Protein AF-A0A1V5AWT6-F1 (afdb_monomer_lite)

pLDDT: mean 92.64, std 10.78, range [49.41, 98.5]

Structure (mmCIF, N/CA/C/O backbone):
data_AF-A0A1V5AWT6-F1
#
_entry.id   AF-A0A1V5AWT6-F1
#
loop_
_atom_site.group_PDB
_atom_site.id
_atom_site.type_symbol
_atom_site.label_atom_id
_atom_site.label_alt_id
_atom_site.label_comp_id
_atom_site.label_asym_id
_atom_site.label_entity_id
_atom_site.label_seq_id
_atom_site.pdbx_PDB_ins_code
_atom_site.Cartn_x
_atom_site.Cartn_y
_atom_site.Cartn_z
_atom_site.occupancy
_atom_site.B_iso_or_equiv
_atom_site.auth_seq_id
_atom_site.auth_comp_id
_atom_site.auth_asym_id
_atom_site.auth_atom_id
_atom_site.pdbx_PDB_model_num
ATOM 1 N N . MET A 1 1 ? -12.672 9.591 13.301 1.00 89.94 1 MET A N 1
ATOM 2 C CA . MET A 1 1 ? -12.622 8.238 12.717 1.00 89.94 1 MET A CA 1
ATOM 3 C C . MET A 1 1 ? -13.495 8.096 11.474 1.00 89.94 1 MET A C 1
ATOM 5 O O . MET A 1 1 ? -12.930 8.152 10.399 1.00 89.94 1 MET A O 1
ATOM 9 N N . ARG A 1 2 ? -14.838 8.052 11.556 1.00 95.25 2 ARG A N 1
ATOM 10 C CA . ARG A 1 2 ? -15.719 7.823 10.381 1.00 95.25 2 ARG A CA 1
ATOM 11 C C . ARG A 1 2 ? -15.388 8.648 9.122 1.00 95.25 2 ARG A C 1
ATOM 13 O O . ARG A 1 2 ? -15.184 8.067 8.071 1.00 95.25 2 ARG A O 1
ATOM 20 N N . LYS A 1 3 ? -15.254 9.976 9.237 1.00 98.00 3 LYS A N 1
ATOM 21 C CA . LYS A 1 3 ? -14.897 10.846 8.094 1.00 98.00 3 LYS A CA 1
ATOM 22 C C . LYS A 1 3 ? -13.519 10.541 7.485 1.00 98.00 3 LYS A C 1
ATOM 24 O O . LYS A 1 3 ? -13.326 10.745 6.297 1.00 98.00 3 LYS A O 1
ATOM 29 N N . ALA A 1 4 ? -12.565 10.084 8.298 1.00 96.50 4 ALA A N 1
ATOM 30 C CA . ALA A 1 4 ? -11.241 9.696 7.814 1.00 96.50 4 ALA A CA 1
ATOM 31 C C . ALA A 1 4 ? -11.312 8.372 7.037 1.00 96.50 4 ALA A C 1
ATOM 33 O O . ALA A 1 4 ? -10.717 8.263 5.974 1.00 96.50 4 ALA A O 1
ATOM 34 N N . LEU A 1 5 ? -12.114 7.412 7.513 1.00 97.44 5 LEU A N 1
ATOM 35 C CA . LEU A 1 5 ? -12.376 6.168 6.785 1.00 97.44 5 LEU A CA 1
ATOM 36 C C . LEU A 1 5 ? -13.145 6.427 5.476 1.00 97.44 5 LEU A C 1
ATOM 38 O O . LEU A 1 5 ? -12.816 5.861 4.442 1.00 97.44 5 LEU A O 1
ATOM 42 N N . GLU A 1 6 ? -14.127 7.331 5.480 1.00 97.88 6 GLU A N 1
ATOM 43 C CA . GLU A 1 6 ? -14.813 7.764 4.251 1.00 97.88 6 GLU A CA 1
ATOM 44 C C . GLU A 1 6 ? -13.832 8.380 3.238 1.00 97.88 6 GLU A C 1
ATOM 46 O O . GLU A 1 6 ? -13.922 8.081 2.050 1.00 97.88 6 GLU A O 1
ATOM 51 N N . TYR A 1 7 ? -12.866 9.179 3.706 1.00 97.19 7 TYR A N 1
ATOM 52 C CA . TYR A 1 7 ? -11.796 9.717 2.862 1.00 97.19 7 TYR A CA 1
ATOM 53 C C . TYR A 1 7 ? -10.872 8.617 2.321 1.00 97.19 7 TYR A C 1
ATOM 55 O O . TYR A 1 7 ? -10.613 8.569 1.125 1.00 97.19 7 TYR A O 1
ATOM 63 N N . PHE A 1 8 ? -10.437 7.660 3.146 1.00 97.38 8 PHE A N 1
ATOM 64 C CA . PHE A 1 8 ? -9.662 6.519 2.642 1.00 97.38 8 PHE A CA 1
ATOM 65 C C . PHE A 1 8 ? -10.436 5.749 1.567 1.00 97.38 8 PHE A C 1
ATOM 67 O O . PHE A 1 8 ? -9.867 5.380 0.544 1.00 97.38 8 PHE A O 1
ATOM 74 N N . ARG A 1 9 ? -11.752 5.558 1.738 1.00 97.31 9 ARG A N 1
ATOM 75 C CA . ARG A 1 9 ? -12.585 4.919 0.709 1.00 97.31 9 ARG A CA 1
ATOM 76 C C . ARG A 1 9 ? -12.638 5.737 -0.580 1.00 97.31 9 ARG A C 1
ATOM 78 O O . ARG A 1 9 ? -12.666 5.130 -1.649 1.00 97.31 9 ARG A O 1
ATOM 85 N N . SER A 1 10 ? -12.656 7.071 -0.514 1.00 97.00 10 SER A N 1
ATOM 86 C CA . SER A 1 10 ? -12.631 7.904 -1.724 1.00 97.00 10 SER A CA 1
ATOM 87 C C . SER A 1 10 ? -11.294 7.847 -2.455 1.00 97.00 10 SER A C 1
ATOM 89 O O . SER A 1 10 ? -11.300 7.891 -3.681 1.00 97.00 10 SER A O 1
ATOM 91 N N . GLU A 1 11 ? -10.189 7.684 -1.725 1.00 97.75 11 GLU A N 1
ATOM 92 C CA . GLU A 1 11 ? -8.835 7.595 -2.289 1.00 97.75 11 GLU A CA 1
ATOM 93 C C . GLU A 1 11 ? -8.426 6.181 -2.723 1.00 97.75 11 GLU A C 1
ATOM 95 O O . GLU A 1 11 ? -7.389 6.013 -3.355 1.00 97.75 11 GLU A O 1
ATOM 100 N N . GLN A 1 12 ? -9.202 5.146 -2.402 1.00 98.12 12 GLN A N 1
ATOM 101 C CA . GLN A 1 12 ? -8.878 3.781 -2.808 1.00 98.12 12 GLN A CA 1
ATOM 102 C C . GLN A 1 12 ? -9.072 3.578 -4.321 1.00 98.12 12 GLN A C 1
ATOM 104 O O . GLN A 1 12 ? -10.131 3.909 -4.855 1.00 98.12 12 GLN A O 1
ATOM 109 N N . ASN A 1 13 ? -8.099 2.969 -4.992 1.00 98.19 13 ASN A N 1
ATOM 110 C CA . ASN A 1 13 ? -8.134 2.636 -6.416 1.00 98.19 13 ASN A CA 1
ATOM 111 C C . ASN A 1 13 ? -8.679 1.218 -6.667 1.00 98.19 13 ASN A C 1
ATOM 113 O O . ASN A 1 13 ? -8.825 0.409 -5.752 1.00 98.19 13 ASN A O 1
ATOM 117 N N . ASP A 1 14 ? -8.988 0.906 -7.928 1.00 97.94 14 ASP A N 1
ATOM 118 C CA . ASP A 1 14 ? -9.578 -0.383 -8.326 1.00 97.94 14 ASP A CA 1
ATOM 119 C C . ASP A 1 14 ? -8.594 -1.568 -8.275 1.00 97.94 14 ASP A C 1
ATOM 121 O O . ASP A 1 14 ? -9.008 -2.712 -8.445 1.00 97.94 14 ASP A O 1
ATOM 125 N N . ASP A 1 15 ? -7.308 -1.323 -8.030 1.00 97.81 15 ASP A N 1
ATOM 126 C CA . ASP A 1 15 ? -6.313 -2.361 -7.740 1.00 97.81 15 ASP A CA 1
ATOM 127 C C . ASP A 1 15 ? -6.244 -2.729 -6.246 1.00 97.81 15 ASP A C 1
ATOM 129 O O . ASP A 1 15 ? -5.549 -3.674 -5.884 1.00 97.81 15 ASP A O 1
ATOM 133 N N . GLY A 1 16 ? -6.994 -2.024 -5.392 1.00 98.12 16 GLY A N 1
ATOM 134 C CA . GLY A 1 16 ? -7.024 -2.210 -3.943 1.00 98.12 16 GLY A CA 1
ATOM 135 C C . GLY A 1 16 ? -6.113 -1.261 -3.162 1.00 98.12 16 GLY A C 1
ATOM 136 O O . GLY A 1 16 ? -6.360 -1.073 -1.969 1.00 98.12 16 GLY A O 1
ATOM 137 N N . GLY A 1 17 ? -5.126 -0.636 -3.809 1.00 98.12 17 GLY A N 1
ATOM 138 C CA . GLY A 1 17 ? -4.223 0.332 -3.182 1.00 98.12 17 GLY A CA 1
ATOM 139 C C . GLY A 1 17 ? -4.838 1.726 -3.038 1.00 98.12 17 GLY A C 1
ATOM 140 O O . GLY A 1 17 ? -5.965 1.983 -3.472 1.00 98.12 17 GLY A O 1
ATOM 141 N N . PHE A 1 18 ? -4.100 2.650 -2.427 1.00 98.12 18 PHE A N 1
ATOM 142 C CA . PHE A 1 18 ? -4.553 4.021 -2.170 1.00 98.12 18 PHE A CA 1
ATOM 143 C C . PHE A 1 18 ? -3.843 5.059 -3.041 1.00 98.12 18 PHE A C 1
ATOM 145 O O . PHE A 1 18 ? -2.639 5.006 -3.297 1.00 98.12 18 PHE A O 1
ATOM 152 N N . SER A 1 19 ? -4.616 6.041 -3.497 1.00 91.06 19 SER A N 1
ATOM 153 C CA . SER A 1 19 ? -4.172 7.092 -4.400 1.00 91.06 19 SER A CA 1
ATOM 154 C C . SER A 1 19 ? -3.239 8.097 -3.720 1.00 91.06 19 SER A C 1
ATOM 156 O O . SER A 1 19 ? -3.518 8.631 -2.649 1.00 91.06 19 SER A O 1
ATOM 158 N N . SER A 1 20 ? -2.130 8.392 -4.399 1.00 85.31 20 SER A N 1
ATOM 159 C CA . SER A 1 20 ? -1.262 9.547 -4.138 1.00 85.31 20 SER A CA 1
ATOM 160 C C . SER A 1 20 ? -0.656 10.037 -5.458 1.00 85.31 20 SER A C 1
ATOM 162 O O . SER A 1 20 ? -0.976 11.117 -5.949 1.00 85.31 20 SER A O 1
ATOM 164 N N . LEU A 1 21 ? 0.121 9.173 -6.117 1.00 88.38 21 LEU A N 1
ATOM 165 C CA . LEU A 1 21 ? 0.597 9.328 -7.498 1.00 88.38 21 LEU A CA 1
ATOM 166 C C . LEU A 1 21 ? 0.276 8.045 -8.278 1.00 88.38 21 LEU A C 1
ATOM 168 O O . LEU A 1 21 ? 1.147 7.470 -8.933 1.00 88.38 21 LEU A O 1
ATOM 172 N N . GLY A 1 22 ? -0.962 7.565 -8.134 1.00 93.88 22 GLY A N 1
ATOM 173 C CA . GLY A 1 22 ? -1.330 6.156 -8.319 1.00 93.88 22 GLY A CA 1
ATOM 174 C C . GLY A 1 22 ? -1.060 5.326 -7.059 1.00 93.88 22 GLY A C 1
ATOM 175 O O . GLY A 1 22 ? -0.406 5.813 -6.129 1.00 93.88 22 GLY A O 1
ATOM 176 N N . SER A 1 23 ? -1.569 4.093 -7.032 1.00 97.69 23 SER A N 1
ATOM 177 C CA . SER A 1 23 ? -1.322 3.142 -5.944 1.00 97.69 23 SER A CA 1
ATOM 178 C C . SER A 1 23 ? 0.176 2.852 -5.809 1.00 97.69 23 SER A C 1
ATOM 180 O O . SER A 1 23 ? 0.899 2.773 -6.808 1.00 97.69 23 SER A O 1
ATOM 182 N N . ASN A 1 24 ? 0.670 2.799 -4.572 1.00 98.00 24 ASN A N 1
ATOM 183 C CA . ASN A 1 24 ? 2.089 2.630 -4.261 1.00 98.00 24 ASN A CA 1
ATOM 184 C C . ASN A 1 24 ? 2.283 2.163 -2.813 1.00 98.00 24 ASN A C 1
ATOM 186 O O . ASN A 1 24 ? 1.487 2.527 -1.944 1.00 98.00 24 ASN A O 1
ATOM 190 N N . SER A 1 25 ? 3.385 1.457 -2.550 1.00 97.69 25 SER A N 1
ATOM 191 C CA . SER A 1 25 ? 3.656 0.853 -1.237 1.00 97.69 25 SER A CA 1
ATOM 192 C C . SER A 1 25 ? 3.643 1.875 -0.104 1.00 97.69 25 SER A C 1
ATOM 194 O O . SER A 1 25 ? 2.980 1.668 0.900 1.00 97.69 25 SER A O 1
ATOM 196 N N . ALA A 1 26 ? 4.282 3.031 -0.301 1.00 96.06 26 ALA A N 1
ATOM 197 C CA . ALA A 1 26 ? 4.413 4.048 0.73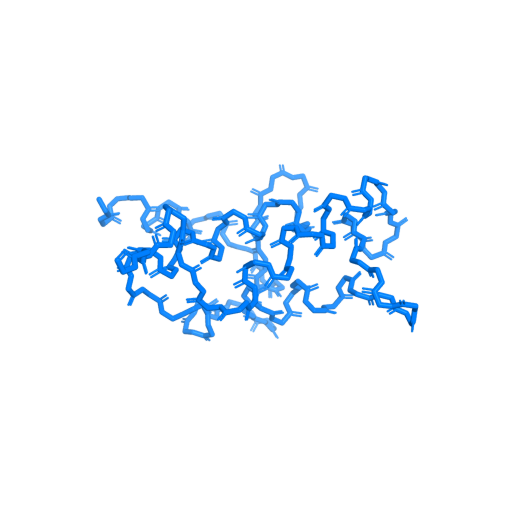7 1.00 96.06 26 ALA A CA 1
ATOM 198 C C . ALA A 1 26 ? 3.054 4.529 1.267 1.00 96.06 26 ALA A C 1
ATOM 200 O O . ALA A 1 26 ? 2.907 4.791 2.456 1.00 96.06 26 ALA A O 1
ATOM 201 N N . THR A 1 27 ? 2.059 4.675 0.387 1.00 96.81 27 THR A N 1
ATOM 202 C CA . THR A 1 27 ? 0.714 5.115 0.790 1.00 96.81 27 THR A CA 1
ATOM 203 C C . THR A 1 27 ? -0.083 3.961 1.391 1.00 96.81 27 THR A C 1
ATOM 205 O O . THR A 1 27 ? -0.783 4.161 2.385 1.00 96.81 27 THR A O 1
ATOM 208 N N . ASP A 1 28 ? 0.055 2.761 0.827 1.00 97.50 28 ASP A N 1
ATOM 209 C CA . ASP A 1 28 ? -0.620 1.568 1.332 1.00 97.50 28 ASP A CA 1
ATOM 210 C C . ASP A 1 28 ? -0.158 1.209 2.739 1.00 97.50 28 ASP A C 1
ATOM 212 O O . ASP A 1 28 ? -1.005 0.955 3.589 1.00 97.50 28 ASP A O 1
ATOM 216 N N . ASP A 1 29 ? 1.146 1.269 3.018 1.00 96.06 29 ASP A N 1
ATOM 217 C CA . ASP A 1 29 ? 1.720 0.975 4.333 1.00 96.06 29 ASP A CA 1
ATOM 218 C C . ASP A 1 29 ? 1.044 1.820 5.424 1.00 96.06 29 ASP A C 1
ATOM 220 O O . ASP A 1 29 ? 0.540 1.299 6.424 1.00 96.06 29 ASP A O 1
ATOM 224 N N . TRP A 1 30 ? 0.960 3.139 5.207 1.00 95.12 30 TRP A N 1
ATOM 225 C CA . TRP A 1 30 ? 0.293 4.056 6.135 1.00 95.12 30 TRP A CA 1
ATOM 226 C C . TRP A 1 30 ? -1.206 3.805 6.239 1.00 95.12 30 TRP A C 1
ATOM 228 O O . TRP A 1 30 ? -1.758 3.851 7.343 1.00 95.12 30 TRP A O 1
ATOM 238 N N . ALA A 1 31 ? -1.873 3.551 5.114 1.00 96.06 31 ALA A N 1
ATOM 239 C CA . ALA A 1 31 ? -3.302 3.289 5.106 1.00 96.06 31 ALA A CA 1
ATOM 240 C C . ALA A 1 31 ? -3.630 1.997 5.865 1.00 96.06 31 ALA A C 1
ATOM 242 O O . ALA A 1 31 ? -4.498 2.018 6.732 1.00 96.06 31 ALA A O 1
ATOM 243 N N . ILE A 1 32 ? -2.897 0.910 5.620 1.00 96.44 32 ILE A N 1
ATOM 244 C CA . ILE A 1 32 ? -3.053 -0.383 6.296 1.00 96.44 32 ILE A CA 1
ATOM 245 C C . ILE A 1 32 ? -2.858 -0.228 7.805 1.00 96.44 32 ILE A C 1
ATOM 247 O O . ILE A 1 32 ? -3.732 -0.630 8.573 1.00 96.44 32 ILE A O 1
ATOM 251 N N . MET A 1 33 ? -1.773 0.417 8.247 1.00 94.06 33 MET A N 1
ATOM 252 C CA . MET A 1 33 ? -1.539 0.651 9.679 1.00 94.06 33 MET A CA 1
ATOM 253 C C . MET A 1 33 ? -2.665 1.475 10.322 1.00 94.06 33 MET A C 1
ATOM 255 O O . MET A 1 33 ? -3.094 1.188 11.441 1.00 94.06 33 MET A O 1
ATOM 259 N N . ALA A 1 34 ? -3.182 2.488 9.620 1.00 93.88 34 ALA A N 1
ATOM 260 C CA . ALA A 1 34 ? -4.295 3.300 10.103 1.00 93.88 34 ALA A CA 1
ATOM 261 C C . ALA A 1 34 ? -5.634 2.537 10.123 1.00 93.88 34 ALA A C 1
ATOM 263 O O . ALA A 1 34 ? -6.440 2.770 11.025 1.00 93.88 34 ALA A O 1
ATOM 264 N N . LEU A 1 35 ? -5.869 1.618 9.179 1.00 94.69 35 LEU A N 1
ATOM 265 C CA . LEU A 1 35 ? -7.021 0.711 9.194 1.00 94.69 35 LEU A CA 1
ATOM 266 C C . LEU A 1 35 ? -6.955 -0.237 10.394 1.00 94.69 35 LEU A C 1
ATOM 268 O O . LEU A 1 35 ? -7.906 -0.271 11.177 1.00 94.69 35 LEU A O 1
ATOM 272 N N . ASN A 1 36 ? -5.811 -0.895 10.608 1.00 92.94 36 ASN A N 1
ATOM 273 C CA . ASN A 1 36 ? -5.583 -1.756 11.773 1.00 92.94 36 ASN A CA 1
ATOM 274 C C . ASN A 1 36 ? -5.842 -0.987 13.079 1.00 92.94 36 ASN A C 1
ATOM 276 O O . ASN A 1 36 ? -6.618 -1.430 13.925 1.00 92.94 36 ASN A O 1
ATOM 280 N N . GLY A 1 37 ? -5.276 0.219 13.216 1.00 90.31 37 GLY A N 1
ATOM 281 C CA . GLY A 1 37 ? -5.493 1.085 14.382 1.00 90.31 37 GLY A CA 1
ATOM 282 C C . GLY A 1 37 ? -6.935 1.583 14.553 1.00 90.31 37 GLY A C 1
ATOM 283 O O . GLY A 1 37 ? -7.336 1.951 15.657 1.00 90.31 37 GLY A O 1
ATOM 284 N N . ALA A 1 38 ? -7.741 1.582 13.488 1.00 92.50 38 ALA A N 1
ATOM 285 C CA . ALA A 1 38 ? -9.171 1.877 13.543 1.00 92.50 38 ALA A CA 1
ATOM 286 C C . ALA A 1 38 ? -10.040 0.637 13.837 1.00 92.50 38 ALA A C 1
ATOM 288 O O . ALA A 1 38 ? -11.259 0.779 13.959 1.00 92.50 38 ALA A O 1
ATOM 289 N N . GLY A 1 39 ? -9.438 -0.553 13.960 1.00 92.00 39 GLY A N 1
ATOM 290 C CA . GLY A 1 39 ? -10.146 -1.830 14.094 1.00 92.00 39 GLY A CA 1
ATOM 291 C C . GLY A 1 39 ? -10.796 -2.312 12.793 1.00 92.00 39 GLY A C 1
ATOM 292 O O . GLY A 1 39 ? -11.683 -3.163 12.827 1.00 92.00 39 GLY A O 1
ATOM 293 N N . GLU A 1 40 ? -10.390 -1.751 11.655 1.00 94.56 40 GLU A N 1
ATOM 294 C CA . GLU A 1 40 ? -10.827 -2.161 10.324 1.00 94.56 40 GLU A CA 1
ATOM 295 C C . GLU A 1 40 ? -9.889 -3.249 9.794 1.00 94.56 40 GLU A C 1
ATOM 297 O O . GLU A 1 40 ? -8.674 -3.085 9.834 1.00 94.56 40 GLU A O 1
ATOM 302 N N . ALA A 1 41 ? -10.440 -4.339 9.257 1.00 94.44 41 ALA A N 1
ATOM 303 C CA . ALA A 1 41 ? -9.644 -5.369 8.590 1.00 94.44 41 ALA A CA 1
ATOM 304 C C . ALA A 1 41 ? -9.290 -4.913 7.160 1.00 94.44 41 ALA A C 1
ATOM 306 O O . ALA A 1 41 ? -10.220 -4.741 6.357 1.00 94.44 41 ALA A O 1
ATOM 307 N N . PRO A 1 42 ? -8.004 -4.731 6.801 1.00 96.31 42 PRO A N 1
ATOM 308 C CA . PRO A 1 42 ? -7.610 -4.287 5.465 1.00 96.31 42 PRO A CA 1
ATOM 309 C C . PRO A 1 42 ? -8.153 -5.176 4.335 1.00 96.31 42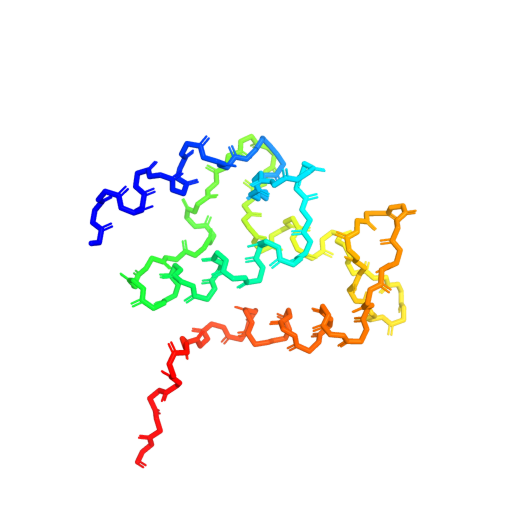 PRO A C 1
ATOM 311 O O . PRO A 1 42 ? -8.586 -4.667 3.310 1.00 96.31 42 PRO A O 1
ATOM 314 N N . GLU A 1 43 ? -8.268 -6.489 4.523 1.00 95.75 43 GLU A N 1
ATOM 315 C CA . GLU A 1 43 ? -8.840 -7.428 3.541 1.00 95.75 43 GLU A CA 1
ATOM 316 C C . GLU A 1 43 ? -10.327 -7.160 3.244 1.00 95.75 43 GLU A C 1
ATOM 318 O O . GLU A 1 43 ? -10.845 -7.515 2.180 1.00 95.75 43 GLU A O 1
ATOM 323 N N . GLY A 1 44 ? -11.034 -6.527 4.187 1.00 97.06 44 GLY A N 1
ATOM 324 C CA . GLY A 1 44 ? -12.407 -6.043 4.020 1.00 97.06 44 GLY A CA 1
ATOM 325 C C . GLY A 1 44 ? -12.491 -4.747 3.209 1.00 97.06 44 GLY A C 1
ATOM 326 O O . GLY A 1 44 ? -13.567 -4.340 2.754 1.00 97.06 44 GLY A O 1
ATOM 327 N N . TRP A 1 45 ? -11.357 -4.095 2.967 1.00 97.56 45 TRP A N 1
ATOM 328 C CA . TRP A 1 45 ? -11.243 -2.931 2.104 1.00 97.56 45 TRP A CA 1
ATOM 329 C C . TRP A 1 45 ? -11.044 -3.351 0.655 1.00 97.56 45 TRP A C 1
ATOM 331 O O . TRP A 1 45 ? -10.136 -2.901 -0.013 1.00 97.56 45 TRP A O 1
ATOM 341 N N . ARG A 1 46 ? -11.918 -4.202 0.118 1.00 98.25 46 ARG A N 1
ATOM 342 C CA . ARG A 1 46 ? -11.864 -4.550 -1.306 1.00 98.25 46 ARG A CA 1
ATOM 343 C C . ARG A 1 46 ? -12.367 -3.423 -2.200 1.00 98.25 46 ARG A C 1
ATOM 345 O O . ARG A 1 46 ? -13.414 -2.830 -1.921 1.00 98.25 46 ARG A O 1
ATOM 352 N N . ARG A 1 47 ? -11.676 -3.216 -3.319 1.00 98.00 47 ARG A N 1
ATOM 353 C CA . ARG A 1 47 ? -12.121 -2.398 -4.449 1.00 98.00 47 ARG A CA 1
ATOM 354 C C . ARG A 1 47 ? -11.556 -2.965 -5.750 1.00 98.00 47 ARG A C 1
ATOM 356 O O . ARG A 1 47 ? -10.371 -3.257 -5.840 1.00 98.00 47 ARG A O 1
ATOM 363 N N . GLY A 1 48 ? -12.429 -3.146 -6.740 1.00 97.50 48 GLY A N 1
ATOM 364 C CA . GLY A 1 48 ? -12.063 -3.726 -8.032 1.00 97.50 48 GLY A CA 1
ATOM 365 C C . GLY A 1 48 ? -11.423 -5.112 -7.900 1.00 97.50 48 GLY A C 1
ATOM 366 O O . GLY A 1 48 ? -12.064 -6.046 -7.412 1.00 97.50 48 GLY A O 1
ATOM 367 N N . SER A 1 49 ? -10.184 -5.257 -8.369 1.00 96.75 49 SER A N 1
ATOM 368 C CA . SER A 1 49 ? -9.455 -6.529 -8.406 1.00 96.75 49 SER A CA 1
ATOM 369 C C . SER A 1 49 ? -8.717 -6.879 -7.115 1.00 96.75 49 SER A C 1
ATOM 371 O O . SER A 1 49 ? -8.194 -7.990 -7.027 1.00 96.75 49 SER A O 1
ATOM 373 N N . GLY A 1 50 ? -8.667 -5.982 -6.127 1.00 97.88 50 GLY A N 1
ATOM 374 C CA . GLY A 1 50 ? -7.834 -6.177 -4.944 1.00 97.88 50 GLY A CA 1
ATOM 375 C C . GLY A 1 50 ? -8.362 -5.545 -3.661 1.00 97.88 50 GLY A C 1
ATOM 376 O O . GLY A 1 50 ? -9.486 -5.052 -3.563 1.00 97.88 50 GLY A O 1
ATOM 377 N N . ASP A 1 51 ? -7.506 -5.622 -2.660 1.00 98.38 51 ASP A N 1
ATOM 378 C CA . ASP A 1 51 ? -7.544 -4.989 -1.344 1.00 98.38 51 ASP A CA 1
ATOM 379 C C . ASP A 1 51 ? -6.127 -4.458 -1.011 1.00 98.38 51 ASP A C 1
ATOM 381 O O . ASP A 1 51 ? -5.177 -4.787 -1.735 1.00 98.38 51 ASP A O 1
ATOM 385 N N . PRO A 1 52 ? -5.950 -3.649 0.050 1.00 98.12 52 PRO A N 1
ATOM 386 C CA . PRO A 1 52 ? -4.673 -3.019 0.368 1.00 98.12 52 PRO A CA 1
ATOM 387 C C . PRO A 1 52 ? -3.520 -4.012 0.535 1.00 98.12 52 PRO A C 1
ATOM 389 O O . PRO A 1 52 ? -2.429 -3.765 0.028 1.00 98.12 52 PRO A O 1
ATOM 392 N N . LEU A 1 53 ? -3.757 -5.159 1.187 1.00 97.25 53 LEU A N 1
ATOM 393 C CA . LEU A 1 53 ? -2.713 -6.169 1.389 1.00 97.25 53 LEU A CA 1
ATOM 394 C C . LEU A 1 53 ? -2.326 -6.831 0.068 1.00 97.25 53 LEU A C 1
ATOM 396 O O . LEU A 1 53 ? -1.142 -7.017 -0.200 1.00 97.25 53 LEU A O 1
ATOM 400 N N . SER A 1 54 ? -3.303 -7.160 -0.780 1.00 98.00 54 SER A N 1
ATOM 401 C CA . SER A 1 54 ? -3.023 -7.754 -2.090 1.00 98.00 54 SER A CA 1
ATOM 402 C C . SER A 1 54 ? -2.278 -6.797 -3.028 1.00 98.00 54 SER A C 1
ATOM 404 O O . SER A 1 54 ? -1.387 -7.244 -3.753 1.00 98.00 54 SER A O 1
ATOM 406 N N . HIS A 1 55 ? -2.586 -5.492 -2.990 1.00 98.19 55 HIS A N 1
ATOM 407 C CA . HIS A 1 55 ? -1.854 -4.505 -3.779 1.00 98.19 55 HIS A CA 1
ATOM 408 C C . HIS A 1 55 ? -0.421 -4.353 -3.258 1.00 98.19 55 HIS A C 1
ATOM 410 O O . HIS A 1 55 ? 0.513 -4.502 -4.045 1.00 98.19 55 HIS A O 1
ATOM 416 N N . LEU A 1 56 ? -0.218 -4.179 -1.946 1.00 98.06 56 LEU A N 1
ATOM 417 C CA . LEU A 1 56 ? 1.123 -4.092 -1.356 1.00 98.06 56 LEU A CA 1
ATOM 418 C C . LEU A 1 56 ? 1.967 -5.343 -1.657 1.00 98.06 56 LEU A C 1
ATOM 420 O O . LEU A 1 56 ? 3.115 -5.231 -2.087 1.00 98.06 56 LEU A O 1
ATOM 424 N N . ALA A 1 57 ? 1.383 -6.538 -1.523 1.00 97.56 57 ALA A N 1
ATOM 425 C CA . ALA A 1 57 ? 2.049 -7.798 -1.851 1.00 97.56 57 ALA A CA 1
ATOM 426 C C . ALA A 1 57 ? 2.437 -7.897 -3.337 1.00 97.56 57 ALA A C 1
ATOM 428 O O . ALA A 1 57 ? 3.465 -8.487 -3.663 1.00 97.56 57 ALA A O 1
ATOM 429 N N . SER A 1 58 ? 1.666 -7.288 -4.246 1.00 97.94 58 SER A N 1
ATOM 430 C CA . SER A 1 58 ? 1.997 -7.258 -5.679 1.00 97.94 58 SER A CA 1
ATOM 431 C C . SER A 1 58 ? 3.258 -6.445 -6.001 1.00 97.94 58 SER A C 1
ATOM 433 O O . SER A 1 58 ? 3.858 -6.620 -7.064 1.00 97.94 58 SER A O 1
ATOM 435 N N . LEU A 1 59 ? 3.675 -5.572 -5.078 1.00 98.31 59 LEU A N 1
ATOM 436 C CA . LEU A 1 59 ? 4.880 -4.753 -5.196 1.00 98.31 59 LEU A CA 1
ATOM 437 C C . LEU A 1 59 ? 6.132 -5.454 -4.649 1.00 98.31 59 LEU A C 1
ATOM 439 O O . LEU A 1 59 ? 7.242 -4.952 -4.849 1.00 98.31 59 LEU A O 1
ATOM 443 N N . GLN A 1 60 ? 5.979 -6.609 -3.992 1.00 98.19 60 GLN A N 1
ATOM 444 C CA . GLN A 1 60 ? 7.101 -7.422 -3.536 1.00 98.19 60 GLN A CA 1
ATOM 445 C C . GLN A 1 60 ? 7.817 -8.085 -4.720 1.00 98.19 60 GLN A C 1
ATOM 447 O O . GLN A 1 60 ? 7.198 -8.597 -5.657 1.00 98.19 60 GLN A O 1
ATOM 452 N 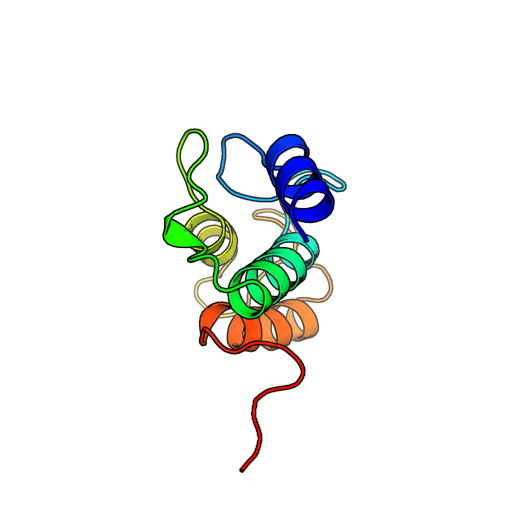N . LYS A 1 61 ? 9.149 -8.071 -4.690 1.00 98.25 61 LYS A N 1
ATOM 453 C CA . LYS A 1 61 ? 10.010 -8.699 -5.696 1.00 98.25 61 LYS A CA 1
ATOM 454 C C . LYS A 1 61 ? 10.478 -10.078 -5.239 1.00 98.25 61 LYS A C 1
ATOM 456 O O . LYS A 1 61 ? 10.288 -10.474 -4.094 1.00 98.25 61 LYS A O 1
ATOM 461 N N . GLU A 1 62 ? 11.128 -10.808 -6.144 1.00 97.38 62 GLU A N 1
ATOM 462 C CA . GLU A 1 62 ? 11.644 -12.158 -5.874 1.00 97.38 62 GLU A CA 1
ATOM 463 C C . GLU A 1 62 ? 12.663 -12.204 -4.722 1.00 97.38 62 GLU A C 1
ATOM 465 O O . GLU A 1 62 ? 12.761 -13.217 -4.035 1.00 97.38 62 GLU A O 1
ATOM 470 N N . ASP A 1 63 ? 13.396 -11.111 -4.485 1.00 97.00 63 ASP A N 1
ATOM 471 C CA . ASP A 1 63 ? 14.342 -10.984 -3.369 1.00 97.00 63 ASP A CA 1
ATOM 472 C C . ASP A 1 63 ? 13.681 -10.586 -2.034 1.00 97.00 63 ASP A C 1
ATOM 474 O O . ASP A 1 63 ? 14.365 -10.440 -1.021 1.00 97.00 63 ASP A O 1
ATOM 478 N N . GLY A 1 64 ? 12.354 -10.428 -2.021 1.00 97.12 64 GLY A N 1
ATOM 479 C CA . GLY A 1 64 ? 11.557 -10.041 -0.860 1.00 97.12 64 GLY A CA 1
ATOM 480 C C . GLY A 1 64 ? 11.451 -8.533 -0.628 1.00 97.12 64 GLY A C 1
ATOM 481 O O . GLY A 1 64 ? 10.641 -8.123 0.208 1.00 97.12 64 GLY A O 1
ATOM 482 N N . SER A 1 65 ? 12.205 -7.703 -1.360 1.00 98.12 65 SER A N 1
ATOM 483 C CA . SER A 1 65 ? 12.073 -6.246 -1.275 1.00 98.12 65 SER A CA 1
ATOM 484 C C . SER A 1 65 ? 10.702 -5.794 -1.775 1.00 98.12 65 SER A C 1
ATOM 486 O O . SER A 1 65 ? 10.166 -6.336 -2.742 1.00 98.12 65 SER A O 1
ATOM 488 N N . ILE A 1 66 ? 10.121 -4.794 -1.119 1.00 98.50 66 ILE A N 1
ATOM 489 C CA . ILE A 1 66 ? 8.900 -4.126 -1.571 1.00 98.50 66 ILE A CA 1
ATOM 490 C C . ILE A 1 66 ? 9.310 -2.850 -2.298 1.00 98.50 66 ILE A C 1
ATOM 492 O O . ILE A 1 66 ? 9.972 -1.976 -1.734 1.00 98.50 66 ILE A O 1
ATOM 496 N N . TRP A 1 67 ? 8.943 -2.752 -3.571 1.00 98.38 67 TRP A N 1
ATOM 497 C CA . TRP A 1 67 ? 9.211 -1.571 -4.390 1.00 98.38 67 TRP A CA 1
ATOM 498 C C . TRP A 1 67 ? 8.126 -0.512 -4.214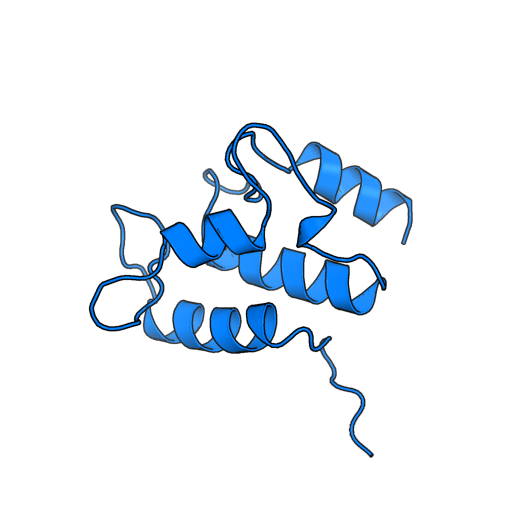 1.00 98.38 67 TRP A C 1
ATOM 500 O O . TRP A 1 67 ? 6.997 -0.823 -3.846 1.00 98.38 67 TRP A O 1
ATOM 510 N N . TRP A 1 68 ? 8.450 0.749 -4.519 1.00 97.94 68 TRP A N 1
ATOM 511 C CA . TRP A 1 68 ? 7.468 1.838 -4.498 1.00 97.94 68 TRP A CA 1
ATOM 512 C C . TRP A 1 68 ? 6.293 1.566 -5.445 1.00 97.94 68 TRP A C 1
ATOM 514 O O . TRP A 1 68 ? 5.130 1.732 -5.076 1.00 97.94 68 TRP A O 1
ATOM 524 N N . LYS A 1 69 ? 6.608 1.131 -6.668 1.00 97.25 69 LYS A N 1
ATOM 525 C CA . LYS A 1 69 ? 5.662 0.694 -7.702 1.00 97.25 69 LYS A CA 1
ATOM 526 C C . LYS A 1 69 ? 6.218 -0.526 -8.424 1.00 97.25 69 LYS A C 1
ATOM 528 O O . LYS A 1 69 ? 7.416 -0.797 -8.359 1.00 97.25 69 LYS A O 1
ATOM 533 N N . ALA A 1 70 ? 5.369 -1.220 -9.180 1.00 95.56 70 ALA A N 1
ATOM 534 C CA . ALA A 1 70 ? 5.757 -2.421 -9.921 1.00 95.56 70 ALA A CA 1
ATOM 535 C C . ALA A 1 70 ? 6.983 -2.211 -10.838 1.00 95.56 70 ALA A C 1
ATOM 537 O O . ALA A 1 70 ? 7.783 -3.133 -11.021 1.00 95.56 70 ALA A O 1
ATOM 538 N N . ASP A 1 71 ? 7.132 -0.998 -11.375 1.00 95.94 71 ASP A N 1
ATOM 539 C CA . ASP A 1 71 ? 8.175 -0.563 -12.304 1.00 95.94 71 ASP A CA 1
ATOM 540 C C . ASP A 1 71 ? 9.178 0.442 -11.703 1.00 95.94 71 ASP A C 1
ATOM 542 O O . ASP A 1 71 ? 10.047 0.939 -12.418 1.00 95.94 71 ASP A O 1
ATOM 546 N N . SER A 1 72 ? 9.094 0.742 -10.402 1.00 97.25 72 SER A N 1
ATOM 547 C CA . SER A 1 72 ? 9.963 1.724 -9.747 1.00 97.25 72 SER A CA 1
ATOM 548 C C . SER A 1 72 ? 10.322 1.301 -8.328 1.00 97.25 72 SER A C 1
ATOM 550 O O . SER A 1 72 ? 9.474 1.308 -7.439 1.00 97.25 72 SER A O 1
ATOM 552 N N . GLU A 1 73 ? 11.607 1.045 -8.095 1.00 97.31 73 GLU A N 1
ATOM 553 C CA . GLU A 1 73 ? 12.131 0.612 -6.797 1.00 97.31 73 GLU A CA 1
ATOM 554 C C . GLU A 1 73 ? 11.902 1.644 -5.679 1.00 97.31 73 GLU A C 1
ATOM 556 O O . GLU A 1 73 ? 11.320 1.325 -4.642 1.00 97.31 73 GLU A O 1
ATOM 561 N N . GLY A 1 74 ? 12.290 2.904 -5.902 1.00 94.69 74 GLY A N 1
ATOM 562 C CA . GLY A 1 74 ? 12.229 3.948 -4.872 1.00 94.69 74 GLY A CA 1
ATOM 563 C C . GLY A 1 74 ? 13.125 3.642 -3.659 1.00 94.69 74 GLY A C 1
ATOM 564 O O . GLY A 1 74 ? 14.152 2.984 -3.791 1.00 94.69 74 GLY A O 1
ATOM 565 N N . SER A 1 75 ? 12.743 4.123 -2.471 1.00 95.81 75 SER A N 1
ATOM 566 C CA . SER A 1 75 ? 13.403 3.804 -1.192 1.00 95.81 75 SER A CA 1
ATOM 567 C C . SER A 1 75 ? 13.018 2.402 -0.690 1.00 95.81 75 SER A C 1
ATOM 569 O O . SER A 1 75 ? 12.449 2.264 0.390 1.00 95.81 75 SER A O 1
ATOM 571 N N . SER A 1 76 ? 13.303 1.354 -1.469 1.00 95.00 76 SER A N 1
ATOM 572 C CA . SER A 1 76 ? 12.835 -0.025 -1.226 1.00 95.00 76 SER A CA 1
ATOM 573 C C . SER A 1 76 ? 13.136 -0.556 0.177 1.00 95.00 76 SER A C 1
ATOM 575 O O . SER A 1 76 ? 12.314 -1.265 0.751 1.00 95.00 76 SER A O 1
ATOM 577 N N . PHE A 1 77 ? 14.263 -0.174 0.785 1.00 97.50 77 PHE A N 1
ATOM 578 C CA . PHE A 1 77 ? 14.568 -0.529 2.175 1.00 97.50 77 PHE A CA 1
ATOM 579 C C . PHE A 1 77 ? 13.511 -0.002 3.163 1.00 97.50 77 PHE A C 1
ATOM 581 O O . PHE A 1 77 ? 13.067 -0.735 4.044 1.00 97.50 77 PHE A O 1
ATO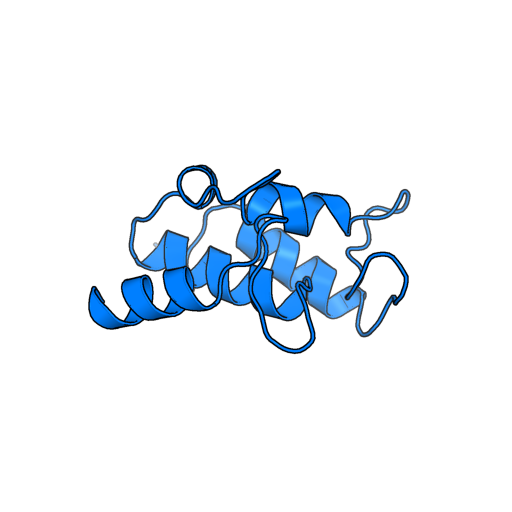M 588 N N . GLU A 1 78 ? 13.085 1.253 3.000 1.00 96.31 78 GLU A N 1
ATOM 589 C CA . GLU A 1 78 ? 12.064 1.889 3.839 1.00 96.31 78 GLU A CA 1
ATOM 590 C C . GLU A 1 78 ? 10.687 1.261 3.608 1.00 96.31 78 GLU A C 1
ATOM 592 O O . GLU A 1 78 ? 10.031 0.874 4.571 1.00 96.31 78 GLU A O 1
ATOM 597 N N . TRP A 1 79 ? 10.288 1.069 2.347 1.00 95.88 79 TRP A N 1
ATOM 598 C CA . TRP A 1 79 ? 9.010 0.432 1.994 1.00 95.88 79 TRP A CA 1
ATOM 599 C C . TRP A 1 79 ? 8.936 -1.024 2.437 1.00 95.88 79 TRP A C 1
ATOM 601 O O . TRP A 1 79 ? 7.888 -1.498 2.852 1.00 95.88 79 TRP A O 1
ATOM 611 N N . THR A 1 80 ? 10.057 -1.742 2.411 1.00 97.44 80 THR A N 1
ATOM 612 C CA . THR A 1 80 ? 10.110 -3.106 2.946 1.00 97.44 80 THR A CA 1
ATOM 613 C C . THR A 1 80 ? 9.936 -3.092 4.462 1.00 97.44 80 THR A C 1
ATOM 615 O O . THR A 1 80 ? 9.162 -3.881 4.997 1.00 97.44 80 THR A O 1
ATOM 618 N N . ALA A 1 81 ? 10.624 -2.186 5.165 1.00 95.81 81 ALA A N 1
ATOM 619 C CA . ALA A 1 81 ? 10.510 -2.075 6.616 1.00 95.81 81 ALA A CA 1
ATOM 620 C C . ALA A 1 81 ? 9.084 -1.697 7.051 1.00 95.81 81 ALA A C 1
ATOM 622 O O . ALA A 1 81 ? 8.529 -2.341 7.941 1.00 95.81 81 ALA A O 1
ATOM 623 N N . LEU A 1 82 ? 8.480 -0.697 6.406 1.00 93.94 82 LEU A N 1
ATOM 624 C CA . LEU A 1 82 ? 7.111 -0.264 6.689 1.00 93.94 82 LEU A CA 1
ATOM 625 C C . LEU A 1 82 ? 6.082 -1.313 6.269 1.00 93.94 82 LEU A C 1
ATOM 627 O O . LEU A 1 82 ? 5.180 -1.604 7.050 1.00 93.94 82 LEU A O 1
ATOM 631 N N . GLY A 1 83 ? 6.259 -1.951 5.114 1.00 94.38 83 GLY A N 1
ATOM 632 C CA . GLY A 1 83 ? 5.377 -3.018 4.655 1.00 94.38 83 GLY A CA 1
ATOM 633 C C . GLY A 1 83 ? 5.357 -4.223 5.593 1.00 94.38 83 GLY A C 1
ATOM 634 O O . GLY A 1 83 ? 4.292 -4.783 5.834 1.00 94.38 83 GLY A O 1
ATOM 635 N N . ILE A 1 84 ? 6.487 -4.596 6.208 1.00 93.44 84 ILE A N 1
ATOM 636 C CA . ILE A 1 84 ? 6.509 -5.647 7.245 1.00 93.44 84 ILE A CA 1
ATOM 637 C C . ILE A 1 84 ? 5.643 -5.251 8.449 1.00 93.44 84 ILE A C 1
ATOM 639 O O . ILE A 1 84 ? 4.899 -6.089 8.956 1.00 93.44 84 ILE A O 1
ATOM 643 N N . VAL A 1 85 ? 5.709 -3.992 8.893 1.00 91.19 85 VAL A N 1
ATOM 644 C CA . VAL A 1 85 ? 4.880 -3.490 10.004 1.00 91.19 85 VAL A CA 1
ATOM 645 C C . VAL A 1 85 ? 3.405 -3.419 9.605 1.00 91.19 85 VAL A C 1
ATOM 647 O O . VAL A 1 85 ? 2.537 -3.823 10.369 1.00 91.19 85 VAL A O 1
ATOM 650 N N . ALA A 1 86 ? 3.101 -2.953 8.396 1.00 91.00 86 ALA A N 1
ATOM 651 C CA . ALA A 1 86 ? 1.736 -2.889 7.889 1.00 91.00 86 ALA A CA 1
ATOM 652 C C . ALA A 1 86 ? 1.101 -4.289 7.787 1.00 91.00 86 ALA A C 1
ATOM 654 O O . ALA A 1 86 ? -0.032 -4.503 8.224 1.00 91.00 86 ALA A O 1
ATOM 655 N N . MET A 1 87 ? 1.844 -5.263 7.257 1.00 86.62 87 MET A N 1
ATOM 656 C CA . MET A 1 87 ? 1.369 -6.635 7.054 1.00 86.62 87 MET A CA 1
ATOM 657 C C . MET A 1 87 ? 1.325 -7.478 8.333 1.00 86.62 87 MET A C 1
ATOM 659 O O . MET A 1 87 ? 0.645 -8.503 8.341 1.00 86.62 87 MET A O 1
ATOM 663 N N . SER A 1 88 ? 2.013 -7.091 9.413 1.00 86.06 88 SER A N 1
ATOM 664 C CA . SER A 1 88 ? 1.967 -7.843 10.678 1.00 86.06 88 SER A CA 1
ATOM 665 C C . SER A 1 88 ? 0.614 -7.740 11.392 1.00 86.06 88 SER A C 1
ATOM 667 O O . SER A 1 88 ? 0.371 -8.484 12.341 1.00 86.06 88 SER A O 1
ATOM 669 N N . GLY A 1 89 ? -0.272 -6.845 10.936 1.00 73.25 89 GLY A N 1
ATOM 670 C CA . GLY A 1 89 ? -1.573 -6.596 11.557 1.00 73.25 89 GLY A CA 1
ATOM 671 C C . GLY A 1 89 ? -1.494 -5.710 12.80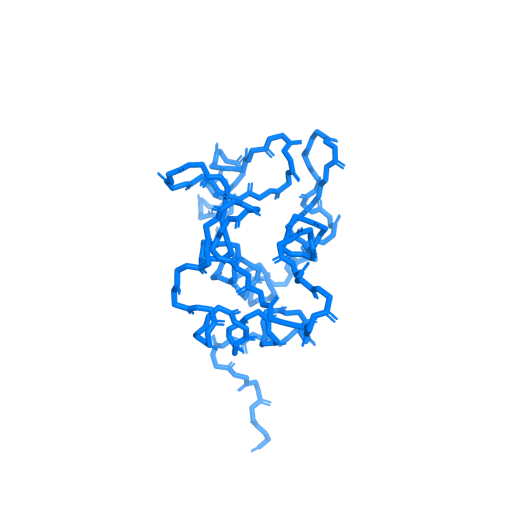2 1.00 73.25 89 GLY A C 1
ATOM 672 O O . GLY A 1 89 ? -2.504 -5.525 13.480 1.00 73.25 89 GLY A O 1
ATOM 673 N N . GLU A 1 90 ? -0.320 -5.156 13.116 1.00 69.00 90 GLU A N 1
ATOM 674 C CA . GLU A 1 90 ? -0.143 -4.268 14.263 1.00 69.00 90 GLU A CA 1
ATOM 675 C C . GLU A 1 90 ? -0.489 -2.808 13.918 1.00 69.00 90 GLU A C 1
ATOM 677 O O . GLU A 1 90 ? -0.409 -2.365 12.769 1.00 69.00 90 GLU A O 1
ATOM 682 N N . ALA A 1 91 ? -0.917 -2.052 14.931 1.00 65.69 91 ALA A N 1
ATOM 683 C CA . ALA A 1 91 ? -1.138 -0.609 14.848 1.00 65.69 91 ALA A CA 1
ATOM 684 C C . ALA A 1 91 ? 0.106 0.151 15.343 1.00 65.69 91 ALA A C 1
ATOM 686 O O . ALA A 1 91 ? 0.881 -0.384 16.131 1.00 65.69 91 ALA A O 1
ATOM 687 N N . ILE A 1 92 ? 0.287 1.413 14.931 1.00 62.62 92 ILE A N 1
ATOM 688 C CA . ILE A 1 92 ? 1.282 2.316 15.539 1.00 62.62 92 ILE A CA 1
ATOM 689 C C . ILE A 1 92 ? 0.573 3.366 16.428 1.00 62.62 92 ILE A C 1
ATOM 691 O O . ILE A 1 92 ? -0.331 4.045 15.935 1.00 62.62 92 ILE A O 1
ATOM 695 N N . PRO A 1 93 ? 1.017 3.583 17.688 1.00 57.66 93 PRO A N 1
ATOM 696 C CA . PRO A 1 93 ? 2.015 2.779 18.390 1.00 57.66 93 PRO A CA 1
ATOM 697 C C . PRO A 1 93 ? 1.455 1.382 18.706 1.00 57.66 93 PRO A C 1
ATOM 699 O O . PRO A 1 93 ? 0.256 1.268 18.966 1.00 57.66 93 PRO A O 1
ATOM 702 N N . PRO A 1 94 ? 2.304 0.340 18.683 1.00 56.25 94 PRO A N 1
ATOM 703 C CA . PRO A 1 94 ? 1.884 -0.988 19.102 1.00 56.25 94 PRO A CA 1
ATOM 704 C C . PRO A 1 94 ? 1.469 -0.934 20.571 1.00 56.25 94 PRO A C 1
ATOM 706 O O . PRO A 1 94 ? 2.060 -0.185 21.358 1.00 56.25 94 PRO A O 1
ATOM 709 N N . ASP A 1 95 ? 0.465 -1.728 20.941 1.00 58.41 95 ASP A N 1
ATOM 710 C CA . ASP A 1 95 ? 0.140 -1.974 22.344 1.00 58.41 95 ASP A CA 1
ATOM 711 C C . ASP A 1 95 ? 1.324 -2.725 22.970 1.00 58.41 95 ASP A C 1
ATOM 713 O O . ASP A 1 95 ? 1.420 -3.952 22.926 1.00 58.41 95 ASP A O 1
ATOM 717 N N . LEU A 1 96 ? 2.286 -1.966 23.498 1.00 49.41 96 LEU A N 1
ATOM 718 C CA . LEU A 1 96 ? 3.390 -2.514 24.271 1.00 49.41 96 LEU A CA 1
ATOM 719 C C . LEU A 1 96 ? 2.875 -2.862 25.680 1.00 49.41 96 LEU A C 1
ATOM 721 O O . LEU A 1 96 ? 2.165 -2.042 26.270 1.00 49.41 96 LEU A O 1
ATOM 725 N N . PRO A 1 97 ? 3.212 -4.050 26.216 1.00 54.47 97 PRO A N 1
ATOM 726 C CA . PRO A 1 97 ? 2.854 -4.441 27.579 1.00 54.47 97 PRO A CA 1
ATOM 727 C C . PRO A 1 97 ? 3.476 -3.539 28.654 1.00 54.47 97 PRO A C 1
ATOM 729 O O . PRO A 1 97 ? 4.563 -2.960 28.413 1.00 54.47 97 PRO A O 1
#

Sequence (97 aa):
MRKALEYFRSEQNDDGGFSSLGSNSATDDWAIMALNGAGEAPEGWRRGSGDPLSHLASLQKEDGSIWWKADSEGSSFEWTALGIVAMSGEAIPPDLP

Secondary structure (DSSP, 8-state):
-HHHHHHHHHHB-TTSSB-SSSS-HHHHHHHHHHHHHTT--GGG--BTTB-HHHHHHHTB-TTSPBPSBTTB-SSHHHHHHHHHHHHTT--SS----

Foldseek 3Di:
DVVVVVVQLVQADQAAAGDDPPGFLVRLLVVLLVCLVVVHHQQVSHHHNGTSLNLQVCQADPVRFRARDVPGRPPRVVSSVSNVVSVVSAHVVGPDD

Radius of gyration: 12.67 Å; chains: 1; bounding box: 30×23×40 Å